Protein AF-A0A434ES74-F1 (afdb_monomer)

Radius of gyration: 20.1 Å; Cα contacts (8 Å, |Δi|>4): 11; chains: 1; bounding box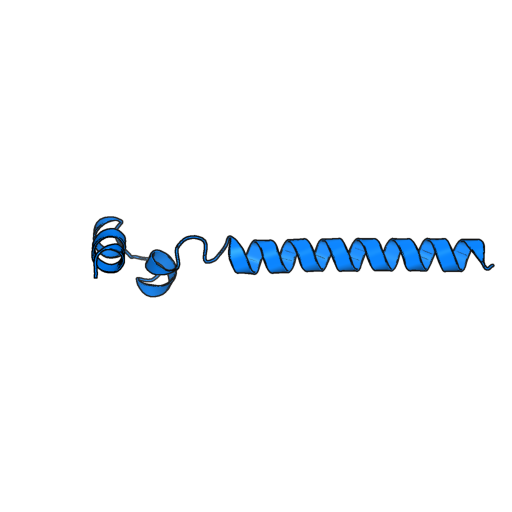: 47×10×51 Å

pLDDT: mean 76.36, std 17.29, range [53.88, 97.75]

Structure (mmCIF, N/CA/C/O backbone):
data_AF-A0A434ES74-F1
#
_entry.id   AF-A0A434ES74-F1
#
loop_
_atom_site.group_PDB
_atom_site.id
_atom_site.type_symbol
_atom_site.label_atom_id
_atom_site.label_alt_id
_atom_site.label_comp_id
_atom_site.label_asym_id
_atom_site.label_entity_id
_atom_site.label_seq_id
_atom_site.pdbx_PDB_ins_code
_atom_site.Cartn_x
_atom_site.Cartn_y
_atom_site.Cartn_z
_atom_site.occupancy
_atom_site.B_iso_or_equiv
_atom_site.auth_seq_id
_atom_site.auth_comp_id
_atom_site.auth_asym_id
_atom_site.auth_atom_id
_atom_site.pdbx_PDB_model_num
ATOM 1 N N . MET A 1 1 ? 16.890 -0.060 -24.139 1.00 86.50 1 MET A N 1
ATOM 2 C CA . MET A 1 1 ? 16.131 1.126 -23.674 1.00 86.50 1 MET A CA 1
ATOM 3 C C . MET A 1 1 ? 14.659 0.816 -23.407 1.00 86.50 1 MET A C 1
ATOM 5 O O . MET A 1 1 ? 14.250 0.929 -22.262 1.00 86.50 1 MET A O 1
ATOM 9 N N . ILE A 1 2 ? 13.880 0.347 -24.393 1.00 89.94 2 ILE A N 1
ATOM 10 C CA . ILE A 1 2 ? 12.438 0.046 -24.218 1.00 89.94 2 ILE A CA 1
ATOM 11 C C . ILE A 1 2 ? 12.168 -0.996 -23.117 1.00 89.94 2 ILE A C 1
ATOM 13 O O . ILE A 1 2 ? 11.331 -0.760 -22.254 1.00 89.94 2 ILE A O 1
ATOM 17 N N . ALA A 1 3 ? 12.924 -2.099 -23.070 1.00 91.50 3 ALA A N 1
ATOM 18 C CA . ALA A 1 3 ? 12.766 -3.121 -22.025 1.00 91.50 3 ALA A CA 1
ATOM 19 C C . ALA A 1 3 ? 13.036 -2.587 -20.603 1.00 91.50 3 ALA A C 1
ATOM 21 O O . ALA A 1 3 ? 12.364 -2.970 -19.648 1.00 91.50 3 ALA A O 1
ATOM 22 N N . PHE A 1 4 ? 13.988 -1.658 -20.462 1.00 92.31 4 PHE A N 1
ATOM 23 C CA . PHE A 1 4 ? 14.263 -0.980 -19.192 1.00 92.31 4 PHE A CA 1
ATOM 24 C C . PHE A 1 4 ? 13.102 -0.061 -18.791 1.00 92.31 4 PHE A C 1
ATOM 26 O O . PHE A 1 4 ? 12.688 -0.052 -17.633 1.00 92.31 4 PHE A O 1
ATOM 33 N N . LEU A 1 5 ? 12.540 0.662 -19.764 1.00 93.31 5 LEU A N 1
ATOM 34 C CA . LEU A 1 5 ? 11.382 1.529 -19.564 1.00 93.31 5 LEU A CA 1
ATOM 35 C C . LEU A 1 5 ? 10.143 0.729 -19.135 1.00 93.31 5 LEU A C 1
ATOM 37 O O . LEU A 1 5 ? 9.494 1.088 -18.156 1.00 93.31 5 LEU A O 1
ATOM 41 N N . LEU A 1 6 ? 9.873 -0.400 -19.797 1.00 95.50 6 LEU A N 1
ATOM 42 C CA . LEU A 1 6 ? 8.790 -1.321 -19.439 1.00 95.50 6 LEU A CA 1
ATOM 43 C C . LEU A 1 6 ? 8.980 -1.905 -18.037 1.00 95.50 6 LEU A C 1
ATOM 45 O O . LEU A 1 6 ? 8.051 -1.872 -17.235 1.00 95.50 6 LEU A O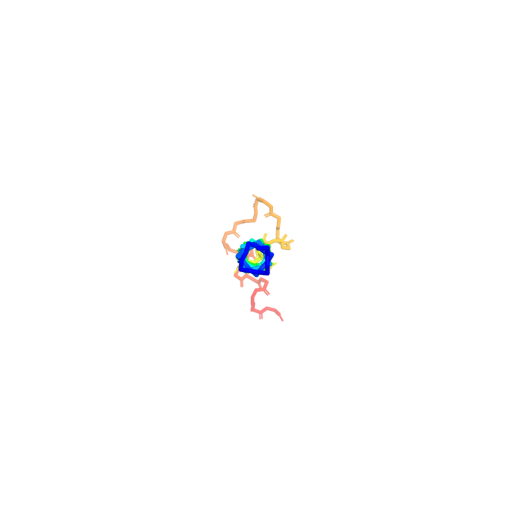 1
ATOM 49 N N . LYS A 1 7 ? 10.191 -2.365 -17.695 1.00 94.94 7 LYS A N 1
ATOM 50 C CA . LYS A 1 7 ? 10.500 -2.877 -16.350 1.00 94.94 7 LYS A CA 1
ATOM 51 C C . LYS A 1 7 ? 10.228 -1.832 -15.266 1.00 94.94 7 LYS A C 1
ATOM 53 O O . LYS A 1 7 ? 9.713 -2.171 -14.203 1.00 94.94 7 LYS A O 1
ATOM 58 N N . ARG A 1 8 ? 10.554 -0.566 -15.536 1.00 94.88 8 ARG A N 1
ATOM 59 C CA . ARG A 1 8 ? 10.307 0.547 -14.614 1.00 94.88 8 ARG A CA 1
ATOM 60 C C . ARG A 1 8 ? 8.819 0.882 -14.488 1.00 94.88 8 ARG A C 1
ATOM 62 O O . ARG A 1 8 ? 8.369 1.127 -13.375 1.00 94.88 8 ARG A O 1
ATOM 69 N N . LEU A 1 9 ? 8.060 0.838 -15.584 1.00 96.50 9 LEU A N 1
ATOM 70 C CA . LEU A 1 9 ? 6.602 1.010 -15.555 1.00 96.50 9 LEU A CA 1
ATOM 71 C C . LEU A 1 9 ? 5.909 -0.101 -14.761 1.00 96.50 9 LEU A C 1
ATOM 73 O O . LEU A 1 9 ? 5.055 0.193 -13.931 1.00 96.50 9 LEU A O 1
ATOM 77 N N . VAL A 1 10 ? 6.306 -1.360 -14.970 1.00 97.00 10 VAL A N 1
ATOM 78 C CA . VAL A 1 10 ? 5.757 -2.507 -14.230 1.00 97.00 10 VAL A CA 1
ATOM 79 C C . VAL A 1 10 ? 6.035 -2.360 -12.736 1.00 97.00 10 VAL A C 1
ATOM 81 O O . VAL A 1 10 ? 5.118 -2.500 -11.935 1.00 97.00 10 VAL A O 1
ATOM 84 N N . TRP A 1 11 ? 7.264 -2.002 -12.352 1.00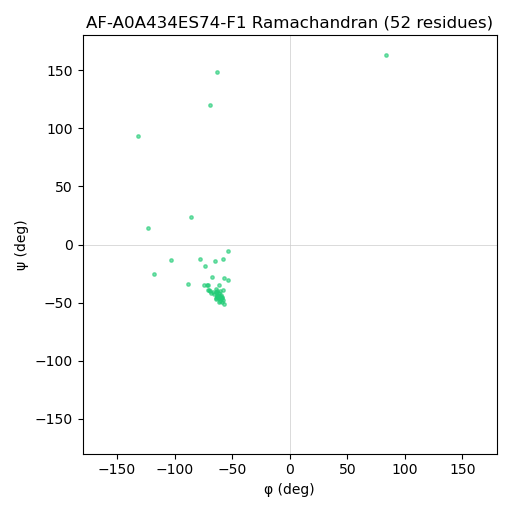 97.19 11 TRP A N 1
ATOM 85 C CA . TRP A 1 11 ? 7.589 -1.742 -10.947 1.00 97.19 11 TRP A CA 1
ATOM 86 C C . TRP A 1 11 ? 6.778 -0.588 -10.355 1.00 97.19 11 TRP A C 1
ATOM 88 O O . TRP A 1 11 ? 6.281 -0.707 -9.238 1.00 97.19 11 TRP A O 1
ATOM 98 N N . GLY A 1 12 ? 6.596 0.500 -11.107 1.00 96.69 12 GLY A N 1
ATOM 99 C CA . GLY A 1 12 ? 5.738 1.608 -10.690 1.00 96.69 12 GLY A CA 1
ATOM 100 C C . GLY A 1 12 ? 4.296 1.161 -10.450 1.00 96.69 12 GLY A C 1
ATOM 101 O O . GLY A 1 12 ? 3.723 1.474 -9.410 1.00 96.69 12 GLY A O 1
ATOM 102 N N . LEU A 1 13 ? 3.731 0.369 -11.363 1.00 97.75 13 LEU A N 1
ATOM 103 C CA . LEU A 1 13 ? 2.375 -0.159 -11.233 1.00 97.75 13 LEU A CA 1
ATOM 104 C C . LEU A 1 13 ? 2.230 -1.083 -10.015 1.00 97.75 13 LEU A C 1
ATOM 106 O O . LEU A 1 13 ? 1.259 -0.965 -9.274 1.00 97.75 13 LEU A O 1
ATOM 110 N N . VAL A 1 14 ? 3.212 -1.953 -9.767 1.00 97.69 14 VAL A N 1
ATOM 111 C CA . VAL A 1 14 ? 3.235 -2.831 -8.585 1.00 97.69 14 VAL A CA 1
ATOM 112 C C . VAL A 1 14 ? 3.241 -2.016 -7.293 1.00 97.69 14 VAL A C 1
ATOM 114 O O . VAL A 1 14 ? 2.470 -2.316 -6.385 1.00 97.69 14 VAL A O 1
ATOM 117 N N . VAL A 1 15 ? 4.059 -0.962 -7.215 1.00 97.38 15 VAL A N 1
ATOM 118 C CA . VAL A 1 15 ? 4.098 -0.076 -6.041 1.00 97.38 15 VAL A CA 1
ATOM 119 C C . VAL A 1 15 ? 2.763 0.641 -5.850 1.00 97.38 15 VAL A C 1
ATOM 121 O O . VAL A 1 15 ? 2.254 0.673 -4.733 1.00 97.38 15 VAL A O 1
ATOM 124 N N . LEU A 1 16 ? 2.162 1.168 -6.922 1.00 97.50 16 LEU A N 1
ATOM 125 C CA . LEU A 1 16 ? 0.850 1.818 -6.851 1.00 97.50 16 LEU A CA 1
ATOM 126 C C . LEU A 1 16 ? -0.233 0.861 -6.345 1.00 97.50 16 LEU A C 1
ATOM 128 O O . LEU A 1 16 ? -1.021 1.243 -5.484 1.00 97.50 16 LEU A O 1
ATOM 132 N N . ILE A 1 17 ? -0.246 -0.383 -6.829 1.00 97.69 17 ILE A N 1
ATOM 133 C CA . ILE A 1 17 ? -1.181 -1.412 -6.360 1.00 97.69 17 ILE A CA 1
ATOM 134 C C . ILE A 1 17 ? -0.921 -1.735 -4.889 1.00 97.69 17 ILE A C 1
ATOM 136 O O . ILE A 1 17 ? -1.867 -1.775 -4.113 1.00 97.69 17 ILE A O 1
ATOM 140 N N . ALA A 1 18 ? 0.335 -1.927 -4.482 1.00 97.19 18 ALA A N 1
ATOM 141 C CA . ALA A 1 18 ? 0.675 -2.227 -3.094 1.00 97.19 18 ALA A CA 1
ATOM 142 C C . ALA A 1 18 ? 0.224 -1.108 -2.145 1.00 97.19 18 ALA A C 1
ATOM 144 O O . ALA A 1 18 ? -0.418 -1.386 -1.135 1.00 97.19 18 ALA A O 1
ATOM 145 N N . VAL A 1 19 ? 0.495 0.153 -2.493 1.00 96.50 19 VAL A N 1
ATOM 146 C CA . VAL A 1 19 ? 0.051 1.311 -1.708 1.00 96.50 19 VAL A CA 1
ATOM 147 C C . VAL A 1 19 ? -1.470 1.395 -1.687 1.00 96.50 19 VAL A C 1
ATOM 149 O O . VAL A 1 19 ? -2.033 1.529 -0.611 1.00 96.50 19 VAL A O 1
ATOM 152 N N . ALA A 1 20 ? -2.147 1.253 -2.830 1.00 95.31 20 ALA A N 1
ATOM 153 C CA . ALA A 1 20 ? -3.607 1.262 -2.879 1.00 95.31 20 ALA A CA 1
ATOM 154 C C . ALA A 1 20 ? -4.204 0.157 -1.999 1.00 95.31 20 ALA A C 1
ATOM 156 O O . ALA A 1 20 ? -5.074 0.438 -1.183 1.00 95.31 20 ALA A O 1
ATOM 157 N N . VAL A 1 21 ? -3.704 -1.076 -2.101 1.00 94.00 21 VAL A N 1
ATOM 158 C CA . VAL A 1 21 ? -4.127 -2.196 -1.254 1.00 94.00 21 VAL A CA 1
ATOM 159 C C . VAL A 1 21 ? -3.915 -1.850 0.210 1.00 94.00 21 VAL A C 1
ATOM 161 O O . VAL A 1 21 ? -4.868 -1.944 0.969 1.00 94.00 21 VAL A O 1
ATOM 164 N N . ILE A 1 22 ? -2.726 -1.390 0.608 1.00 92.25 22 ILE A N 1
ATOM 165 C CA . ILE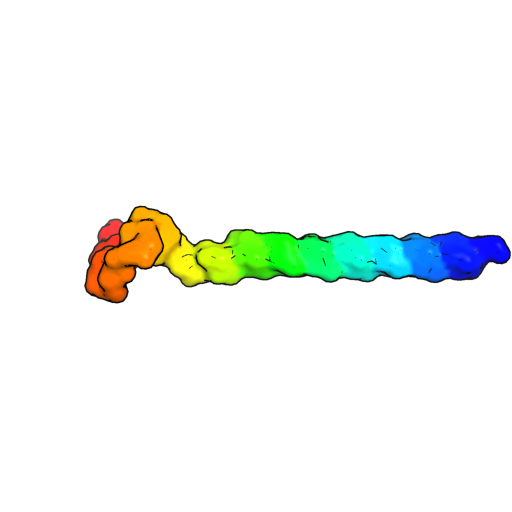 A 1 22 ? -2.448 -1.007 1.998 1.00 92.25 22 ILE A CA 1
ATOM 166 C C . ILE A 1 22 ? -3.400 0.097 2.452 1.00 92.25 22 ILE A C 1
ATOM 168 O O . ILE A 1 22 ? -4.020 -0.048 3.494 1.00 92.25 22 ILE A O 1
ATOM 172 N N . THR A 1 23 ? -3.564 1.171 1.681 1.00 87.31 23 THR A N 1
ATOM 173 C CA . THR A 1 23 ? -4.443 2.295 2.020 1.00 87.31 23 THR A CA 1
ATOM 174 C C . THR A 1 23 ? -5.900 1.863 2.136 1.00 87.31 23 THR A C 1
ATOM 176 O O . THR A 1 23 ? -6.558 2.248 3.095 1.00 87.31 23 THR A O 1
ATOM 179 N N . PHE A 1 24 ? -6.413 1.042 1.218 1.00 87.44 24 PHE A N 1
ATOM 180 C CA . PHE A 1 24 ? -7.779 0.519 1.286 1.00 87.44 24 PHE A CA 1
ATOM 181 C C . PHE A 1 24 ? -7.958 -0.486 2.422 1.00 87.44 24 PHE A C 1
ATOM 183 O O . PHE A 1 24 ? -8.980 -0.447 3.100 1.00 87.44 24 PHE A O 1
ATOM 190 N N . PHE A 1 25 ? -6.981 -1.363 2.659 1.00 86.38 25 PHE A N 1
ATOM 191 C CA . PHE A 1 25 ? -6.990 -2.270 3.803 1.00 86.38 25 PHE A CA 1
ATOM 192 C C . PHE A 1 25 ? -6.986 -1.478 5.099 1.00 86.38 25 PHE A C 1
ATOM 194 O O . PHE A 1 25 ? -7.843 -1.712 5.931 1.00 86.38 25 PHE A O 1
ATOM 201 N N . LEU A 1 26 ? -6.102 -0.497 5.263 1.00 82.00 26 LEU A N 1
ATOM 202 C CA . LEU A 1 26 ? -6.089 0.358 6.444 1.00 82.00 26 LEU A CA 1
ATOM 203 C C . LEU A 1 26 ? -7.420 1.105 6.563 1.00 82.00 26 LEU A C 1
ATOM 205 O O . LEU A 1 26 ? -8.081 1.019 7.583 1.00 82.00 26 LEU A O 1
ATOM 209 N N . SER A 1 27 ? -7.895 1.729 5.488 1.00 79.38 27 SER A N 1
ATOM 210 C CA . SER A 1 27 ? -9.168 2.451 5.474 1.00 79.38 27 SER A CA 1
ATOM 211 C C . SER A 1 27 ? -10.399 1.568 5.674 1.00 79.38 27 SER A C 1
ATOM 213 O O . SER A 1 27 ? -11.464 2.130 5.889 1.00 79.38 27 SER A O 1
ATOM 215 N N . ARG A 1 28 ? -10.320 0.236 5.567 1.00 74.38 28 ARG A N 1
ATOM 216 C CA . ARG A 1 28 ? -11.480 -0.669 5.696 1.00 74.38 28 ARG A CA 1
ATOM 217 C C . ARG A 1 28 ? -11.378 -1.648 6.865 1.00 74.38 28 ARG A C 1
ATOM 219 O O . ARG A 1 28 ? -12.403 -2.056 7.393 1.00 74.38 28 ARG A O 1
ATOM 226 N N . VAL A 1 29 ? -10.162 -1.975 7.292 1.00 66.00 29 VAL A N 1
ATOM 227 C CA . VAL A 1 29 ? -9.850 -2.771 8.487 1.00 66.00 29 VAL A CA 1
ATOM 228 C C . VAL A 1 29 ? -9.731 -1.879 9.724 1.00 66.00 29 VAL A C 1
ATOM 230 O O . VAL A 1 29 ? -10.156 -2.294 10.792 1.00 66.00 29 VAL A O 1
ATOM 233 N N . VAL A 1 30 ? -9.234 -0.640 9.622 1.00 59.94 30 VAL A N 1
ATOM 234 C CA . VAL A 1 30 ? -9.283 0.305 10.757 1.00 59.94 30 VAL A CA 1
ATOM 235 C C . VAL A 1 30 ? -10.725 0.651 11.156 1.00 59.94 30 VAL A C 1
ATOM 237 O O . VAL A 1 30 ? -10.999 0.654 12.351 1.00 59.94 30 VAL A O 1
ATOM 240 N N . PRO A 1 31 ? -11.692 0.850 10.238 1.00 59.28 31 PRO A N 1
ATOM 241 C CA . PRO A 1 31 ? -13.097 0.950 10.619 1.00 59.28 31 PRO A CA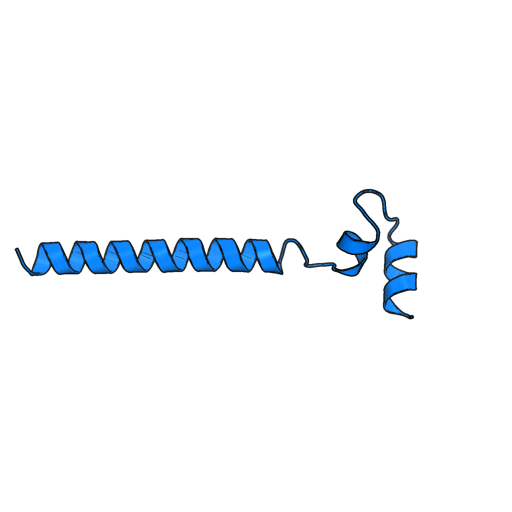 1
ATOM 242 C C . PRO A 1 31 ? -13.791 -0.418 10.728 1.00 59.28 31 PRO A C 1
ATOM 244 O O . PRO A 1 31 ? -15.009 -0.462 10.584 1.00 59.28 31 PRO A O 1
ATOM 247 N N . ALA A 1 32 ? -13.075 -1.533 10.961 1.00 53.91 32 ALA A N 1
ATOM 248 C CA . ALA A 1 32 ? -13.689 -2.866 11.094 1.00 53.91 32 ALA A CA 1
ATOM 249 C C . ALA A 1 32 ? -14.741 -2.953 12.211 1.00 53.91 32 ALA A C 1
ATOM 251 O O . ALA A 1 32 ? -15.531 -3.895 12.225 1.00 53.91 32 ALA A O 1
ATOM 252 N N . ASP A 1 33 ? -14.815 -1.952 13.084 1.00 60.56 33 ASP A N 1
ATOM 253 C CA . ASP A 1 33 ? -16.009 -1.728 13.872 1.00 60.56 33 ASP A CA 1
ATOM 254 C C . ASP A 1 33 ? -16.421 -0.244 13.822 1.00 60.56 33 ASP A C 1
ATOM 256 O O . ASP A 1 33 ? -15.925 0.571 14.602 1.00 60.56 33 ASP A O 1
ATOM 260 N N . PRO A 1 34 ? -17.318 0.143 12.891 1.00 57.44 34 PRO A N 1
ATOM 261 C CA . PRO A 1 34 ? -17.882 1.488 12.840 1.00 57.44 34 PRO A CA 1
ATOM 262 C C . PRO A 1 34 ? -18.567 1.857 14.160 1.00 57.44 34 PRO A C 1
ATOM 264 O O . PRO A 1 34 ? -18.570 3.027 14.528 1.00 57.44 34 PRO A O 1
ATOM 267 N N . ALA A 1 35 ? -19.097 0.873 14.898 1.00 55.59 35 ALA A N 1
ATOM 268 C CA . ALA A 1 35 ? -19.680 1.095 16.212 1.00 55.59 35 ALA A CA 1
ATOM 269 C C . ALA A 1 35 ? -18.597 1.320 17.284 1.00 55.59 35 ALA A C 1
ATOM 271 O O . ALA A 1 35 ? -18.786 2.187 18.130 1.00 55.59 35 ALA A O 1
ATOM 272 N N . ALA A 1 36 ? -17.426 0.675 17.208 1.00 57.16 36 ALA A N 1
ATOM 273 C CA . ALA A 1 36 ? -16.285 1.006 18.078 1.00 57.16 36 ALA A CA 1
ATOM 274 C C . ALA A 1 36 ? -15.631 2.356 17.729 1.00 57.16 36 ALA A C 1
ATOM 276 O O . ALA A 1 36 ? -15.207 3.092 18.619 1.00 57.16 36 ALA A O 1
ATOM 277 N N . PHE A 1 37 ? -15.578 2.721 16.443 1.00 59.50 37 PHE A N 1
ATOM 278 C CA . PHE A 1 37 ? -15.091 4.032 16.005 1.00 59.50 37 PHE A CA 1
ATOM 279 C C . PHE A 1 37 ? -16.019 5.166 16.470 1.00 59.50 37 PHE A C 1
ATOM 281 O O . PHE A 1 37 ? -15.540 6.185 16.963 1.00 59.50 37 PHE A O 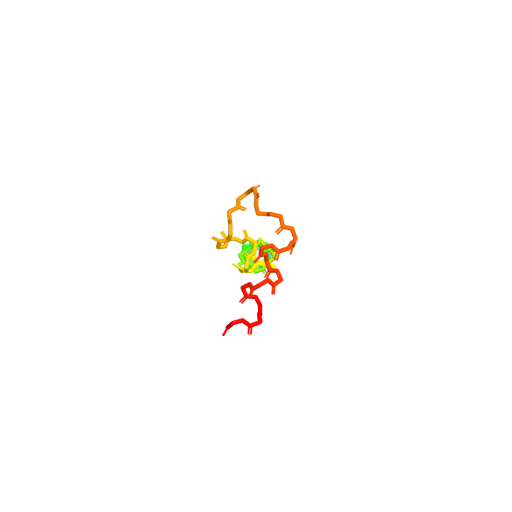1
ATOM 288 N N . LEU A 1 38 ? -17.341 4.976 16.367 1.00 56.66 38 LEU A N 1
ATOM 289 C CA . LEU A 1 38 ? -18.346 5.939 16.835 1.00 56.66 38 LEU A CA 1
ATOM 290 C C . LEU A 1 38 ? -18.448 6.008 18.363 1.00 56.66 38 LEU A C 1
ATOM 292 O O . LEU A 1 38 ? -18.671 7.086 18.906 1.00 56.66 38 LEU A O 1
ATOM 296 N N . ALA A 1 39 ? -18.269 4.888 19.065 1.00 59.34 39 ALA A N 1
AT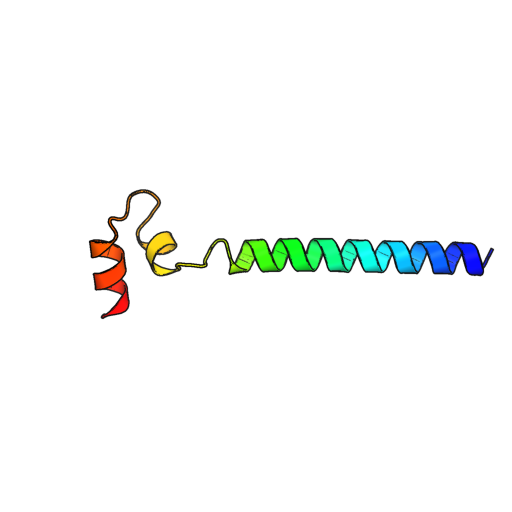OM 297 C CA . ALA A 1 39 ? -18.320 4.852 20.523 1.00 59.34 39 ALA A CA 1
ATOM 298 C C . ALA A 1 39 ? -17.026 5.385 21.185 1.00 59.34 39 ALA A C 1
ATOM 300 O O . ALA A 1 39 ? -17.013 5.699 22.377 1.00 59.34 39 ALA A O 1
ATOM 301 N N . GLY A 1 40 ? -15.956 5.564 20.401 1.00 60.97 40 GLY A N 1
ATOM 302 C CA . GLY A 1 40 ? -14.684 6.129 20.834 1.00 60.97 40 GLY A CA 1
ATOM 303 C C . GLY A 1 40 ? -13.754 5.104 21.487 1.00 60.97 40 GLY A C 1
ATOM 304 O O . GLY A 1 40 ? -14.161 4.041 21.940 1.00 60.97 40 GLY A O 1
ATOM 305 N N . GLN A 1 41 ? -12.472 5.462 21.579 1.00 55.59 41 GLN A N 1
ATOM 306 C CA . GLN A 1 41 ? -11.345 4.657 22.092 1.00 55.59 41 GLN A CA 1
ATOM 307 C C . GLN A 1 41 ? -11.515 4.045 23.508 1.00 55.59 41 GLN A C 1
ATOM 309 O O . GLN A 1 41 ? -10.662 3.271 23.927 1.00 55.59 41 GLN A O 1
ATOM 314 N N . ASN A 1 42 ? -12.603 4.354 24.228 1.00 57.66 42 ASN A N 1
ATOM 315 C CA . ASN A 1 42 ? -12.939 3.822 25.558 1.00 57.66 42 ASN A CA 1
ATOM 316 C C . ASN A 1 42 ? -14.315 3.119 25.613 1.00 57.66 42 ASN A C 1
ATOM 318 O O . ASN A 1 42 ? -14.857 2.917 26.699 1.00 57.66 42 ASN A O 1
ATOM 322 N N . ALA A 1 43 ? -14.922 2.793 24.472 1.00 55.19 43 ALA A N 1
ATOM 323 C CA . ALA A 1 43 ? -16.222 2.138 24.439 1.00 55.19 43 ALA A CA 1
ATOM 324 C C . ALA A 1 43 ? -16.142 0.697 24.949 1.00 55.19 43 ALA A C 1
ATOM 326 O O . ALA A 1 43 ? -15.438 -0.134 24.379 1.00 55.19 43 ALA A O 1
ATOM 327 N N . SER A 1 44 ? -16.887 0.390 26.011 1.00 60.44 44 SER A N 1
ATOM 328 C CA . SER A 1 44 ? -17.080 -0.987 26.465 1.00 60.44 44 SER A CA 1
ATOM 329 C C . SER A 1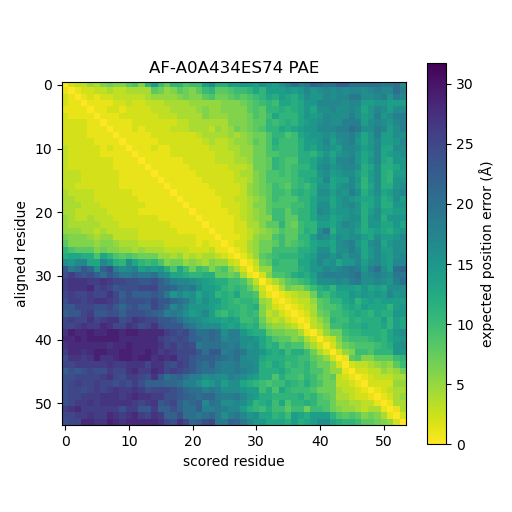 44 ? -17.813 -1.807 25.396 1.00 60.44 44 SER A C 1
ATOM 331 O O . SER A 1 44 ? -18.665 -1.276 24.679 1.00 60.44 44 SER A O 1
ATOM 333 N N . GLU A 1 45 ? -17.529 -3.112 25.314 1.00 58.81 45 GLU A N 1
ATOM 334 C CA . GLU A 1 45 ? -18.193 -4.033 24.37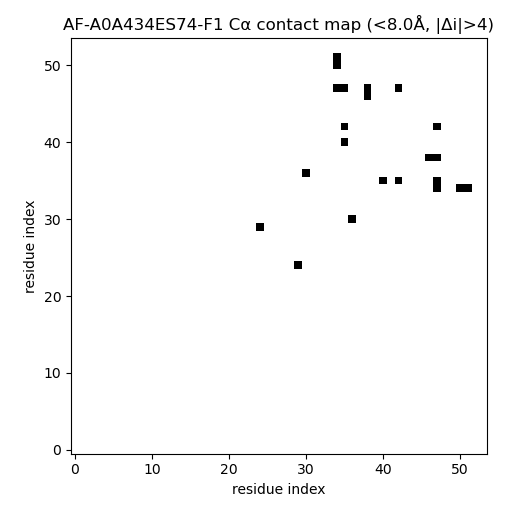3 1.00 58.81 45 GLU A CA 1
ATOM 335 C C . GLU A 1 45 ? -19.732 -3.987 24.490 1.00 58.81 45 GLU A C 1
ATOM 337 O O . GLU A 1 45 ? -20.438 -4.113 23.490 1.00 58.81 45 GLU A O 1
ATOM 342 N N . GLU A 1 46 ? -20.261 -3.706 25.688 1.00 58.31 46 GLU A N 1
ATOM 343 C CA . GLU A 1 46 ? -21.692 -3.463 25.924 1.00 58.31 46 GLU A CA 1
ATOM 344 C C . GLU A 1 46 ? -22.243 -2.262 25.143 1.00 58.31 46 GLU A C 1
ATOM 346 O O . GLU A 1 46 ? -23.352 -2.324 24.615 1.00 58.31 46 GLU A O 1
ATOM 351 N N . THR A 1 47 ? -21.491 -1.164 25.044 1.00 60.34 47 THR A N 1
ATOM 352 C CA . THR A 1 47 ? -21.951 0.062 24.371 1.00 60.34 47 THR A CA 1
ATOM 353 C C . THR A 1 47 ? -22.025 -0.138 22.857 1.00 60.34 47 THR A C 1
ATOM 355 O O . THR A 1 47 ? -22.986 0.281 22.213 1.00 60.34 47 THR A O 1
ATOM 358 N N . VAL A 1 48 ? -21.052 -0.858 22.297 1.00 61.28 48 VAL A N 1
ATOM 359 C CA . VAL A 1 48 ? -21.004 -1.229 20.875 1.00 61.28 48 VAL A CA 1
ATOM 360 C C . VAL A 1 48 ? -22.172 -2.156 20.505 1.00 61.28 48 VAL A C 1
ATOM 362 O O . VAL A 1 48 ? -22.809 -1.972 19.467 1.00 61.28 48 VAL A O 1
ATOM 365 N N . GLN A 1 49 ? -22.507 -3.115 21.376 1.00 62.84 49 GLN A N 1
ATOM 366 C CA . GLN A 1 49 ? -23.648 -4.023 21.196 1.00 62.84 49 GLN A CA 1
ATOM 367 C C . GLN A 1 49 ? -24.992 -3.282 21.200 1.00 62.84 49 GLN A C 1
ATOM 369 O O . GLN A 1 49 ? -25.863 -3.616 20.402 1.00 62.84 49 GLN A O 1
ATOM 374 N N . ARG A 1 50 ? -25.162 -2.250 22.041 1.00 62.03 50 ARG A N 1
ATOM 375 C CA . ARG A 1 50 ? -26.397 -1.441 22.058 1.00 62.03 50 ARG A CA 1
ATOM 376 C C . ARG A 1 50 ? -26.584 -0.636 20.770 1.00 62.03 50 ARG A C 1
ATOM 378 O O . ARG A 1 50 ? -27.685 -0.626 20.241 1.00 62.03 50 ARG A O 1
ATOM 385 N N . ILE A 1 51 ? -25.512 -0.053 20.224 1.00 61.88 51 ILE A N 1
ATOM 386 C CA . ILE A 1 51 ? -25.547 0.697 18.951 1.00 61.88 51 ILE A CA 1
ATOM 387 C C . ILE A 1 51 ? -25.834 -0.221 17.750 1.00 61.88 51 ILE A C 1
ATOM 389 O O . ILE A 1 51 ? -26.402 0.215 16.760 1.00 61.88 51 ILE A O 1
ATOM 393 N N . ARG A 1 52 ? -25.460 -1.505 17.814 1.00 61.03 52 ARG A N 1
ATOM 394 C CA . ARG A 1 52 ? -25.711 -2.475 16.733 1.00 61.03 52 ARG A CA 1
ATOM 395 C C . ARG A 1 52 ? -27.186 -2.909 16.626 1.00 61.03 52 ARG A C 1
ATOM 397 O O . ARG A 1 52 ? -27.564 -3.477 15.603 1.00 61.03 52 ARG A O 1
ATOM 404 N N . VAL A 1 53 ? -27.982 -2.708 17.678 1.00 61.31 53 VAL A N 1
ATOM 405 C CA . VAL A 1 53 ? -29.379 -3.176 17.773 1.00 61.31 53 VAL A CA 1
ATOM 406 C C . VAL A 1 53 ? -30.397 -2.041 17.558 1.00 61.31 53 VAL A C 1
ATOM 408 O O . VAL A 1 53 ? -31.570 -2.335 17.333 1.00 61.31 53 VAL A O 1
ATOM 411 N N . GLU A 1 54 ? -29.963 -0.778 17.591 1.00 53.88 54 GLU A N 1
ATOM 412 C CA . GLU A 1 54 ? -30.782 0.415 17.299 1.00 53.88 54 GLU A CA 1
ATOM 413 C C . GLU A 1 54 ? -30.688 0.822 15.821 1.00 53.88 54 GLU A C 1
ATOM 415 O O . GLU A 1 54 ? -31.759 1.054 15.214 1.00 53.88 54 GLU A O 1
#

Solvent-accessible surface area (backbone atoms only — not comparable to full-atom values): 3161 Å² total; per-residue (Å²): 109,69,70,59,53,50,55,50,51,53,52,50,51,51,50,52,50,52,50,50,50,50,53,51,46,48,68,52,58,71,51,67,42,60,49,49,63,72,56,34,102,81,50,51,74,69,58,35,53,53,64,74,74,109

Sequence (54 aa):
MIAFLLKRLVWGLVVLIAVAVITFFLSRVVPADPAAFLAGQNASEETVQRIRVE

Foldseek 3Di:
DVVVVVVVVVVVVVVVVVVVCVVVCCVCVVVVPVLDVVCDPPDDPVSSVVVVVD

Secondary structure (DSSP, 8-state):
-HHHHHHHHHHHHHHHHHHHHHHHHHHHHTTS-HHHHHH-TT--HHHHHHHHH-

Mean predicted aligned error: 11.54 Å